Protein AF-A0A5F2HVF5-F1 (afdb_monomer)

Foldseek 3Di:
DPLDDDPVADDDPLQNVVSVVCVVPVCVPVDDDCQVSCVPKDKDKDADADADPVQKGKDWDADPVRDTDIDIDRCVQFVTWMFMAHRDPVDGDGRGTDGHPDDPVDDVVRVVVD

pLDDT: mean 94.79, std 4.01, range [68.5, 98.5]

Solvent-accessible surface area (backbone atoms only — not comparable to full-atom values): 7028 Å² total; per-residue (Å²): 84,65,80,79,78,55,93,88,60,75,84,50,72,65,33,52,54,48,50,59,44,29,66,77,40,59,68,79,63,70,69,92,80,62,60,88,57,23,49,55,69,48,47,31,73,60,73,87,75,65,55,53,99,86,40,34,27,77,50,71,50,78,45,96,88,76,52,67,52,73,53,72,48,49,40,88,76,28,75,28,32,36,26,43,34,33,36,51,98,90,47,77,44,78,44,76,73,44,73,26,84,40,60,97,79,32,66,71,59,46,59,72,77,110

Secondary structure (DSSP, 8-state):
---SPPTT----HHHHHHHHHHHH-GGGGSS---GGG-SS-EEEEE-S----TTSEEEEEEE-TTS-EEEEEEETTT--EEEEEEEE-SS-EEEEEEEEESS-TT-HHHHHTT-

Nearest PDB structures (foldseek):
  5lnl-assembly2_E  TM=5.005E-01  e=1.613E+00  Haemophilus influenzae
  4bkw-assembly1_A  TM=2.308E-01  e=1.167E+00  Homo sapiens
  8b9c-assembly1_X  TM=3.348E-01  e=3.504E+00  Saccharomyces cerevisiae
  5xr1-assembly1_A  TM=2.665E-01  e=1.958E+00  Homo sapiens
  7zpk-assembly1_C  TM=2.450E-01  e=1.328E+00  Mus musculus

Structure (mmCIF, N/CA/C/O backbone):
data_AF-A0A5F2HVF5-F1
#
_entry.id   AF-A0A5F2HVF5-F1
#
loop_
_atom_site.group_PDB
_atom_site.id
_atom_site.type_symbol
_atom_site.label_atom_id
_atom_site.label_alt_id
_atom_site.label_comp_id
_atom_site.label_asym_id
_atom_site.label_entity_id
_atom_site.label_seq_id
_atom_site.pdbx_PDB_ins_code
_atom_site.Cartn_x
_atom_site.Cartn_y
_atom_site.Cartn_z
_atom_site.occupancy
_atom_site.B_iso_or_equiv
_atom_site.auth_seq_id
_atom_site.auth_comp_id
_atom_site.auth_asym_id
_atom_site.auth_atom_id
_atom_site.pdbx_PDB_model_num
ATOM 1 N N . VAL A 1 1 ? 5.404 -3.824 7.652 1.00 91.94 1 VAL A N 1
ATOM 2 C CA . VAL A 1 1 ? 4.914 -2.447 7.911 1.00 91.94 1 VAL A CA 1
ATOM 3 C C . VAL A 1 1 ? 6.120 -1.528 8.057 1.00 91.94 1 VAL A C 1
ATOM 5 O O . VAL A 1 1 ? 7.153 -2.009 8.516 1.00 91.94 1 VAL A O 1
ATOM 8 N N . ARG A 1 2 ? 6.040 -0.263 7.637 1.00 93.56 2 ARG A N 1
ATOM 9 C CA . ARG A 1 2 ? 7.110 0.720 7.847 1.00 93.56 2 ARG A CA 1
ATOM 10 C C . ARG A 1 2 ? 7.127 1.121 9.319 1.00 93.56 2 ARG A C 1
ATOM 12 O O . ARG A 1 2 ? 6.204 1.784 9.770 1.00 93.56 2 ARG A O 1
ATOM 19 N N . THR A 1 3 ? 8.160 0.713 10.051 1.00 90.62 3 THR A N 1
ATOM 20 C CA . THR A 1 3 ? 8.300 1.002 11.490 1.00 90.62 3 THR A CA 1
ATOM 21 C C . THR A 1 3 ? 9.022 2.316 11.784 1.00 90.62 3 THR A C 1
ATOM 23 O O . THR A 1 3 ? 8.882 2.861 12.875 1.00 90.62 3 THR A O 1
ATOM 26 N N . ALA A 1 4 ? 9.782 2.845 10.823 1.00 89.12 4 ALA A N 1
ATOM 27 C CA . ALA A 1 4 ? 10.387 4.165 10.937 1.00 89.12 4 ALA A CA 1
ATOM 28 C C . ALA A 1 4 ? 9.303 5.247 10.814 1.00 89.12 4 ALA A C 1
ATOM 30 O O . ALA A 1 4 ? 8.641 5.352 9.779 1.00 89.12 4 ALA A O 1
ATOM 31 N N . VAL A 1 5 ? 9.133 6.044 11.870 1.00 87.62 5 VAL A N 1
ATOM 32 C CA . VAL A 1 5 ? 8.181 7.162 11.907 1.00 87.62 5 VAL A CA 1
ATOM 33 C C . VAL A 1 5 ? 8.830 8.387 11.246 1.00 87.62 5 VAL A C 1
ATOM 35 O O . VAL A 1 5 ? 9.877 8.834 11.722 1.00 87.62 5 VAL A O 1
ATOM 38 N N . PRO A 1 6 ? 8.269 8.936 10.151 1.00 85.69 6 PRO A N 1
ATOM 39 C CA . PRO A 1 6 ? 8.807 10.136 9.516 1.00 85.69 6 PRO A CA 1
ATOM 40 C C . PRO A 1 6 ? 8.772 11.345 10.456 1.00 85.69 6 PRO A C 1
ATOM 42 O O . PRO A 1 6 ? 7.836 11.501 11.230 1.00 85.69 6 PRO A O 1
ATOM 45 N N . GLY A 1 7 ? 9.735 12.263 10.334 1.00 84.44 7 GLY A N 1
ATOM 46 C CA . GLY A 1 7 ? 9.845 13.418 11.241 1.00 84.44 7 GLY A CA 1
ATOM 47 C C . GLY A 1 7 ? 8.672 14.411 11.209 1.00 84.44 7 GLY A C 1
ATOM 48 O O . GLY A 1 7 ? 8.573 15.251 12.094 1.00 84.44 7 GLY A O 1
ATOM 49 N N . HIS A 1 8 ? 7.792 14.327 10.207 1.00 84.31 8 HIS A N 1
ATOM 50 C CA . HIS A 1 8 ? 6.570 15.135 10.116 1.00 84.31 8 HIS A CA 1
ATOM 51 C C . HIS A 1 8 ? 5.336 14.445 10.726 1.00 84.31 8 HIS A C 1
ATOM 53 O O . HIS A 1 8 ? 4.268 15.049 10.775 1.00 84.31 8 HIS A O 1
ATOM 59 N 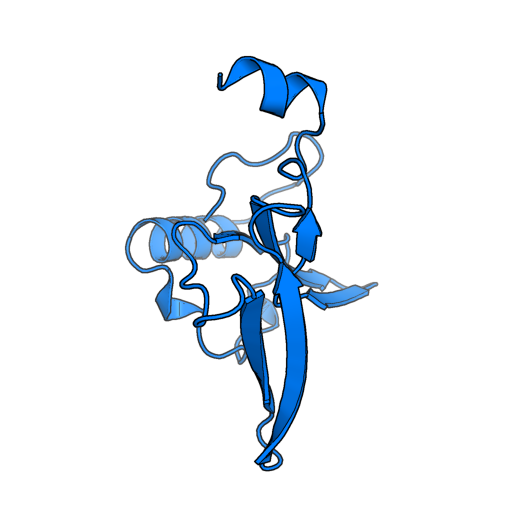N . VAL A 1 9 ? 5.460 13.188 11.163 1.00 85.88 9 VAL A N 1
ATOM 60 C CA . VAL A 1 9 ? 4.388 12.431 11.812 1.00 85.88 9 VAL A CA 1
ATOM 61 C C . VAL A 1 9 ? 4.535 12.568 13.323 1.00 85.88 9 VAL A C 1
ATOM 63 O O . VAL A 1 9 ? 5.586 12.256 13.880 1.00 85.88 9 VAL A O 1
ATOM 66 N N . THR A 1 10 ? 3.466 12.992 13.996 1.00 88.75 10 THR A N 1
ATOM 67 C CA . THR A 1 10 ? 3.401 13.037 15.463 1.00 88.75 10 THR A CA 1
ATOM 68 C C . THR A 1 10 ? 2.774 11.737 15.973 1.00 88.75 10 THR A C 1
ATOM 70 O O . THR A 1 10 ? 1.559 11.578 15.853 1.00 88.75 10 THR A O 1
ATOM 73 N N . PRO A 1 11 ? 3.553 10.782 16.514 1.00 90.88 11 PRO A N 1
ATOM 74 C CA . PRO A 1 11 ? 3.006 9.515 16.986 1.00 90.88 11 PRO A CA 1
ATOM 75 C C . PRO A 1 11 ? 2.179 9.701 18.265 1.00 90.88 11 PRO A C 1
ATOM 77 O O . PRO A 1 11 ? 2.450 10.583 19.081 1.00 90.88 11 PRO A O 1
ATOM 80 N N . ASN A 1 12 ? 1.214 8.807 18.477 1.00 91.50 12 ASN A N 1
ATOM 81 C CA . ASN A 1 12 ? 0.483 8.656 19.736 1.00 91.50 12 ASN A CA 1
ATOM 82 C C . ASN A 1 12 ? 0.619 7.207 20.266 1.00 91.50 12 ASN A C 1
ATOM 84 O O . ASN A 1 12 ? 1.090 6.332 19.531 1.00 91.50 12 ASN A O 1
ATOM 88 N N . PRO A 1 13 ? 0.261 6.924 21.534 1.00 93.50 13 PRO A N 1
ATOM 89 C CA . PRO A 1 13 ? 0.423 5.586 22.110 1.00 93.50 13 PRO A CA 1
ATOM 90 C C . PRO A 1 13 ? -0.327 4.477 21.356 1.00 93.50 13 PRO A C 1
ATOM 92 O O . PRO A 1 13 ? 0.222 3.388 21.178 1.00 93.50 13 PRO A O 1
ATOM 95 N N . ASP A 1 14 ? -1.537 4.757 20.866 1.00 92.38 14 ASP A N 1
ATOM 96 C CA . ASP A 1 14 ? -2.361 3.783 20.138 1.00 92.38 14 ASP A CA 1
ATOM 97 C C . ASP A 1 14 ? -1.725 3.411 18.793 1.00 92.38 14 ASP A C 1
ATOM 99 O O . ASP A 1 14 ? -1.658 2.233 18.429 1.00 92.38 14 ASP A O 1
ATOM 103 N N . TYR A 1 15 ? -1.183 4.410 18.093 1.00 93.62 15 TYR A N 1
ATOM 104 C CA . TYR A 1 15 ? -0.401 4.251 16.872 1.00 93.62 15 TYR A CA 1
ATOM 105 C C . TYR A 1 15 ? 0.835 3.377 17.098 1.00 93.62 15 TYR A C 1
ATOM 107 O O . TYR A 1 15 ? 1.060 2.429 16.348 1.00 93.62 15 TYR A O 1
ATOM 115 N N . LEU A 1 16 ? 1.625 3.658 18.140 1.00 94.50 16 LEU A N 1
ATOM 116 C CA . LEU A 1 16 ? 2.836 2.890 18.443 1.00 94.50 16 LEU A CA 1
ATOM 117 C C . LEU A 1 16 ? 2.499 1.433 18.791 1.00 94.50 16 LEU A C 1
ATOM 119 O O . LEU A 1 16 ? 3.133 0.512 18.278 1.00 94.50 16 LEU A O 1
ATOM 123 N N . SER A 1 17 ? 1.448 1.218 19.586 1.00 95.50 17 SER A N 1
ATOM 124 C CA . SER A 1 17 ? 0.962 -0.122 19.929 1.00 95.50 17 SER A CA 1
ATOM 125 C C . SER A 1 17 ? 0.479 -0.903 18.699 1.00 95.50 17 SER A C 1
ATOM 127 O O . SER A 1 17 ? 0.789 -2.092 18.533 1.00 95.50 17 SER A O 1
ATOM 129 N N . LEU A 1 18 ? -0.249 -0.241 17.792 1.00 95.75 18 LEU A N 1
ATOM 130 C CA . LEU A 1 18 ? -0.633 -0.839 16.516 1.00 95.75 18 LEU A CA 1
ATOM 131 C C . LEU A 1 18 ? 0.606 -1.170 15.676 1.00 95.75 18 LEU A C 1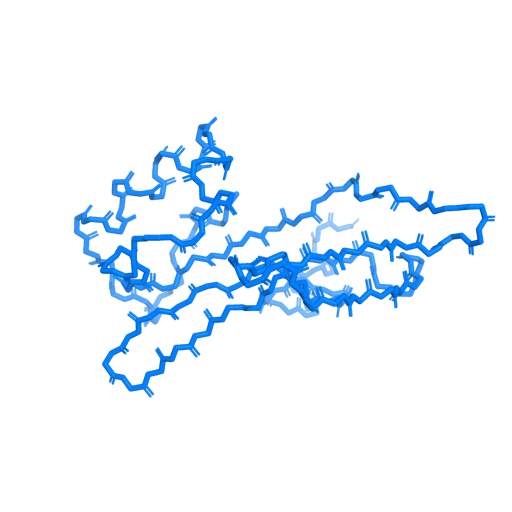
ATOM 133 O O . LEU A 1 18 ? 0.705 -2.282 15.163 1.00 95.75 18 LEU A O 1
ATOM 137 N N . LEU A 1 19 ? 1.580 -0.267 15.585 1.00 95.69 1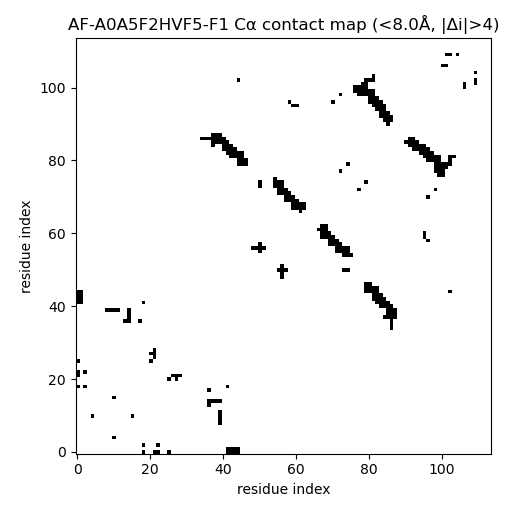9 LEU A N 1
ATOM 138 C CA . LEU A 1 19 ? 2.794 -0.467 14.799 1.00 95.69 19 LEU A CA 1
ATOM 139 C C . LEU A 1 19 ? 3.619 -1.669 15.289 1.00 95.69 19 LEU A C 1
ATOM 141 O O . LEU A 1 19 ? 4.065 -2.482 14.479 1.00 95.69 19 LEU A O 1
ATOM 145 N N . GLU A 1 20 ? 3.755 -1.846 16.606 1.00 96.12 20 GLU A N 1
ATOM 146 C CA . GLU A 1 20 ? 4.384 -3.027 17.218 1.00 96.12 20 GLU A CA 1
ATOM 147 C C . GLU A 1 20 ? 3.622 -4.327 16.934 1.00 96.12 20 GLU A C 1
ATOM 149 O O . GLU A 1 20 ? 4.220 -5.399 16.777 1.00 96.12 20 GLU A O 1
ATOM 154 N N . THR A 1 21 ? 2.291 -4.255 16.900 1.00 96.94 21 THR A N 1
ATOM 155 C CA . THR A 1 21 ? 1.440 -5.389 16.525 1.00 96.94 21 THR A CA 1
ATOM 156 C C . THR A 1 21 ? 1.684 -5.751 15.064 1.00 96.94 21 THR A C 1
ATOM 158 O O . THR A 1 21 ? 1.993 -6.899 14.758 1.00 96.94 21 THR A O 1
ATOM 161 N N . LEU A 1 22 ? 1.643 -4.767 14.165 1.00 96.81 22 LEU A N 1
ATOM 162 C CA . LEU A 1 22 ? 1.818 -4.952 12.725 1.00 96.81 22 LEU A CA 1
ATOM 163 C C . LEU A 1 22 ? 3.234 -5.373 12.330 1.00 96.81 22 LEU A C 1
ATOM 165 O O . LEU A 1 22 ? 3.404 -6.041 11.312 1.00 96.81 22 LEU A O 1
ATOM 169 N N . ALA A 1 23 ? 4.250 -5.010 13.112 1.00 95.81 23 ALA A N 1
ATOM 170 C CA . ALA A 1 23 ? 5.617 -5.478 12.906 1.00 95.81 23 ALA A CA 1
ATOM 171 C C . ALA A 1 23 ? 5.746 -6.996 13.112 1.00 95.81 23 ALA A C 1
ATOM 173 O O . ALA A 1 23 ? 6.541 -7.639 12.430 1.00 95.81 23 ALA A O 1
ATOM 174 N N . ARG A 1 24 ? 4.946 -7.572 14.020 1.00 97.19 24 ARG A N 1
ATOM 175 C CA . ARG A 1 24 ? 4.920 -9.014 14.320 1.00 97.19 24 ARG A CA 1
ATOM 176 C C . ARG A 1 24 ? 3.872 -9.769 13.505 1.00 97.19 24 ARG A C 1
ATOM 178 O O . ARG A 1 24 ? 4.115 -10.893 13.083 1.00 97.19 24 ARG A O 1
ATOM 185 N N . GLN A 1 25 ? 2.717 -9.149 13.284 1.00 96.88 25 GLN A N 1
ATOM 186 C CA . GLN A 1 25 ? 1.556 -9.738 12.627 1.00 96.88 25 GLN A CA 1
ATOM 187 C C . GLN A 1 25 ? 0.901 -8.714 11.680 1.00 96.88 25 GLN A C 1
ATOM 189 O O . GLN A 1 25 ? -0.103 -8.090 12.030 1.00 96.88 25 GLN A O 1
ATOM 194 N N . PRO A 1 26 ? 1.426 -8.539 10.451 1.00 94.94 26 PRO A N 1
ATOM 195 C CA . PRO A 1 26 ? 0.856 -7.602 9.479 1.00 94.94 26 PRO A CA 1
ATOM 196 C C . PRO A 1 26 ? -0.608 -7.897 9.109 1.00 94.94 26 PRO A C 1
ATOM 198 O O . PRO A 1 26 ? -1.353 -6.976 8.776 1.00 94.94 26 PRO A O 1
ATOM 201 N N . SER A 1 27 ? -1.034 -9.165 9.195 1.00 95.38 27 SER A N 1
ATOM 202 C CA . SER A 1 27 ? -2.416 -9.597 8.931 1.00 95.38 27 SER A CA 1
ATOM 203 C C . SER A 1 27 ? -3.431 -9.071 9.946 1.00 95.38 27 SER A C 1
ATOM 205 O O . SER A 1 27 ? -4.624 -9.084 9.665 1.00 95.38 27 SER A O 1
ATOM 207 N N . ALA A 1 28 ? -2.991 -8.536 11.093 1.00 96.12 28 ALA A N 1
ATOM 208 C CA . ALA A 1 28 ? -3.884 -7.892 12.058 1.00 96.12 28 ALA A CA 1
ATOM 209 C C . ALA A 1 28 ? -4.687 -6.724 11.449 1.00 96.12 28 ALA A C 1
ATOM 211 O O . ALA A 1 28 ? -5.696 -6.323 12.014 1.00 96.12 28 ALA A O 1
ATOM 212 N N . MET A 1 29 ? -4.265 -6.204 10.290 1.00 96.19 29 MET A N 1
ATOM 213 C CA . MET A 1 29 ? -4.971 -5.160 9.544 1.00 96.19 29 MET A CA 1
ATOM 214 C C . MET A 1 29 ? -5.355 -5.604 8.125 1.00 96.19 29 MET A C 1
ATOM 216 O O . MET A 1 29 ? -5.344 -4.808 7.180 1.00 96.19 29 MET A O 1
ATOM 220 N N . GLU A 1 30 ? -5.662 -6.889 7.953 1.00 95.62 30 GLU A N 1
ATOM 221 C CA . GLU A 1 30 ? -6.275 -7.426 6.733 1.00 95.62 30 GLU A CA 1
ATOM 222 C C . GLU A 1 30 ? -7.668 -6.818 6.513 1.00 95.62 30 GLU A C 1
ATOM 224 O O . GLU A 1 30 ? -7.964 -6.310 5.432 1.00 95.62 30 GLU A O 1
ATOM 229 N N . VAL A 1 31 ? -8.480 -6.763 7.573 1.00 96.62 31 VAL A N 1
ATOM 230 C CA . VAL A 1 31 ? -9.799 -6.122 7.572 1.00 96.62 31 VAL A CA 1
ATOM 231 C C . VAL A 1 31 ? -9.683 -4.696 8.111 1.00 96.62 31 VAL A C 1
ATOM 233 O O . VAL A 1 31 ? -9.132 -4.469 9.183 1.00 96.62 31 VAL A O 1
ATOM 236 N N . LEU A 1 32 ? -10.235 -3.725 7.380 1.00 96.00 32 LEU A N 1
ATOM 237 C CA . LEU A 1 32 ? -10.324 -2.331 7.823 1.00 96.00 32 LEU A CA 1
ATOM 238 C C . LEU A 1 32 ? -11.631 -2.110 8.597 1.00 96.00 32 LEU A C 1
ATOM 240 O O . LEU A 1 32 ? -12.691 -1.873 8.013 1.00 96.00 32 LEU A O 1
ATOM 244 N N . ASN A 1 33 ? -11.577 -2.243 9.920 1.00 95.62 33 ASN A N 1
ATOM 245 C CA . ASN A 1 33 ? -12.732 -2.076 10.812 1.00 95.62 33 ASN A CA 1
ATOM 246 C C . ASN A 1 33 ? -12.429 -1.281 12.095 1.00 95.62 33 ASN A C 1
ATOM 248 O O . ASN A 1 33 ? -13.329 -1.129 12.918 1.00 95.62 33 ASN A O 1
ATOM 252 N N . GLU A 1 34 ? -11.217 -0.738 12.241 1.00 95.19 34 GLU A N 1
ATOM 253 C CA . GLU A 1 34 ? -10.790 0.057 13.400 1.00 95.19 34 GLU A CA 1
ATOM 254 C C . GLU A 1 34 ? -10.324 1.471 12.983 1.00 95.19 34 GLU A C 1
ATOM 256 O O . GLU A 1 34 ? -9.166 1.825 13.210 1.00 95.19 34 GLU A O 1
ATOM 261 N N . PRO A 1 35 ? -11.188 2.298 12.356 1.00 94.38 35 PRO A N 1
ATOM 262 C CA . PRO A 1 35 ? -10.804 3.609 11.815 1.00 94.38 35 PRO A CA 1
ATOM 263 C C . PRO A 1 35 ? -10.115 4.531 12.833 1.00 94.38 35 PRO A C 1
ATOM 265 O O . PRO A 1 35 ? -9.191 5.253 12.482 1.00 94.38 35 PRO A O 1
ATOM 268 N N . GLN A 1 36 ? -10.500 4.454 14.106 1.00 93.25 36 GLN A N 1
ATOM 269 C CA . GLN A 1 36 ? -9.922 5.218 15.213 1.00 93.25 36 GLN A CA 1
ATOM 270 C C . GLN A 1 36 ? -8.430 4.948 15.464 1.00 93.25 36 GLN A C 1
ATOM 272 O O . GLN A 1 36 ? -7.787 5.719 16.164 1.00 93.25 36 GLN A O 1
ATOM 277 N N . ARG A 1 37 ? -7.875 3.851 14.929 1.00 94.06 37 ARG A N 1
ATOM 278 C CA . ARG A 1 37 ? -6.461 3.479 15.095 1.00 94.06 37 ARG A CA 1
ATOM 279 C C . ARG A 1 37 ? -5.586 3.894 13.910 1.00 94.06 37 ARG A C 1
ATOM 281 O O . ARG A 1 37 ? -4.386 3.628 13.925 1.00 94.06 37 ARG A O 1
ATOM 288 N N . TYR A 1 38 ? -6.169 4.486 12.867 1.00 94.25 38 TYR A N 1
ATOM 289 C CA . TYR A 1 38 ? -5.473 4.821 11.619 1.00 94.25 38 TYR A CA 1
ATOM 290 C C . TYR A 1 38 ? -5.089 6.306 11.539 1.00 94.25 38 TYR A C 1
ATOM 292 O O . TYR A 1 38 ? -4.932 6.839 10.440 1.00 94.25 38 TYR A O 1
ATOM 300 N N . ASP A 1 39 ? -4.933 6.955 12.696 1.00 93.31 39 ASP A N 1
ATOM 301 C CA . ASP A 1 39 ? -4.338 8.282 12.845 1.00 93.31 39 ASP A CA 1
ATOM 302 C C . ASP A 1 39 ? -3.189 8.221 13.868 1.00 93.31 39 ASP A C 1
ATOM 304 O O . ASP A 1 39 ? -3.446 7.997 15.059 1.00 93.31 39 ASP A O 1
ATOM 308 N N . PRO A 1 40 ? -1.919 8.397 13.461 1.00 92.56 40 PRO A N 1
ATOM 309 C CA . PRO A 1 40 ? -1.437 8.660 12.100 1.00 92.56 40 PRO A CA 1
ATOM 310 C C . PRO A 1 40 ? -1.474 7.467 11.127 1.00 92.56 40 PRO A C 1
ATOM 312 O O . PRO A 1 40 ? -1.839 6.340 11.469 1.00 92.56 40 PRO A O 1
ATOM 315 N N . GLU A 1 41 ? -1.024 7.732 9.898 1.00 93.50 41 GLU A N 1
ATOM 316 C CA . GLU A 1 41 ? -0.986 6.789 8.777 1.00 93.50 41 GLU A CA 1
ATOM 317 C C . GLU A 1 41 ? -0.282 5.448 9.054 1.00 93.50 41 GLU A C 1
ATOM 319 O O . GLU A 1 41 ? 0.774 5.382 9.683 1.00 93.50 41 GLU A O 1
ATOM 324 N N . GLN A 1 42 ? -0.803 4.374 8.458 1.00 96.00 42 GLN A N 1
ATOM 325 C CA . GLN A 1 42 ? -0.154 3.064 8.398 1.00 96.00 42 GLN A CA 1
ATOM 326 C C . GLN A 1 42 ? 0.352 2.785 6.978 1.00 96.00 42 GLN A C 1
ATOM 328 O O . GLN A 1 42 ? -0.434 2.722 6.028 1.00 96.00 42 GLN A O 1
ATOM 333 N N . VAL A 1 43 ? 1.665 2.580 6.837 1.00 96.69 43 VAL A N 1
ATOM 334 C CA . VAL A 1 43 ? 2.332 2.315 5.551 1.00 96.69 43 VAL A CA 1
ATOM 335 C C . VAL A 1 43 ? 2.894 0.895 5.523 1.00 96.69 43 VAL A C 1
ATOM 337 O O . VAL A 1 43 ? 3.639 0.483 6.414 1.00 96.69 43 VAL A O 1
ATOM 340 N N . PHE A 1 44 ? 2.576 0.133 4.480 1.00 97.25 44 PHE A N 1
ATOM 341 C CA . PHE A 1 44 ? 3.100 -1.214 4.257 1.00 97.25 44 PHE A CA 1
ATOM 342 C C . PHE A 1 44 ? 3.836 -1.267 2.931 1.00 97.25 44 PHE A C 1
ATOM 344 O O . PHE A 1 44 ? 3.299 -0.849 1.910 1.00 97.25 44 PHE A O 1
ATOM 351 N N . TYR A 1 45 ? 5.019 -1.868 2.946 1.00 96.12 45 TYR A N 1
ATOM 352 C CA . TYR A 1 45 ? 5.682 -2.341 1.739 1.00 96.12 45 TYR A CA 1
ATOM 353 C C . TYR A 1 45 ? 5.253 -3.784 1.508 1.00 96.12 45 TYR A C 1
ATOM 355 O O . TYR A 1 45 ? 5.476 -4.644 2.366 1.00 96.12 45 TYR A O 1
ATOM 363 N N . ILE A 1 46 ? 4.576 -4.025 0.391 1.00 95.50 46 ILE A N 1
ATOM 364 C CA . ILE A 1 46 ? 4.114 -5.349 -0.005 1.00 95.50 46 ILE A CA 1
ATOM 365 C C . ILE A 1 46 ? 5.157 -5.912 -0.964 1.00 95.50 46 ILE A C 1
ATOM 367 O O . ILE A 1 46 ? 5.288 -5.457 -2.097 1.00 95.50 46 ILE A O 1
ATOM 371 N N . ASN A 1 47 ? 5.920 -6.887 -0.479 1.00 92.25 47 ASN A N 1
ATOM 372 C CA . ASN A 1 47 ? 7.014 -7.510 -1.215 1.00 92.25 47 ASN A CA 1
ATOM 373 C C . ASN A 1 47 ? 6.627 -8.922 -1.657 1.00 92.25 47 ASN A C 1
ATOM 375 O O . ASN A 1 47 ? 5.796 -9.567 -1.020 1.00 92.25 47 ASN A O 1
ATOM 379 N N . GLY A 1 48 ? 7.281 -9.419 -2.710 1.00 92.94 48 GLY A N 1
ATOM 380 C CA . GLY A 1 48 ? 7.106 -10.803 -3.160 1.00 92.94 48 GLY A CA 1
ATOM 381 C C . GLY A 1 48 ? 5.715 -11.091 -3.721 1.00 92.94 48 GLY A C 1
ATOM 382 O O . GLY A 1 48 ? 5.211 -12.201 -3.564 1.00 92.94 48 GLY A O 1
ATOM 383 N N . LEU A 1 49 ? 5.082 -10.091 -4.339 1.00 96.38 49 LEU A N 1
ATOM 384 C CA . LEU A 1 49 ? 3.802 -10.285 -5.003 1.00 96.38 49 LEU A CA 1
ATOM 385 C C . LEU A 1 49 ? 3.931 -11.328 -6.120 1.00 96.38 49 LEU A C 1
ATOM 387 O O . LEU A 1 49 ? 4.884 -11.263 -6.901 1.00 96.38 49 LEU A O 1
ATOM 391 N N . PRO A 1 50 ? 2.984 -12.275 -6.220 1.00 96.94 50 PRO A N 1
ATOM 392 C CA . PRO A 1 50 ? 2.951 -13.193 -7.339 1.00 96.94 50 PRO A CA 1
ATOM 393 C C . PRO A 1 50 ? 2.563 -12.443 -8.616 1.00 96.94 50 PRO A C 1
ATOM 395 O O . PRO A 1 50 ? 1.784 -11.482 -8.586 1.00 96.94 50 PRO A O 1
ATOM 398 N N . ALA A 1 51 ? 3.093 -12.931 -9.731 1.00 97.50 51 ALA A N 1
ATOM 399 C CA . ALA A 1 51 ? 2.636 -12.596 -11.068 1.00 97.50 51 ALA A CA 1
ATOM 400 C C . ALA A 1 51 ? 1.949 -13.812 -11.695 1.00 97.50 51 ALA A C 1
ATOM 402 O O . ALA A 1 51 ? 2.279 -14.959 -11.379 1.00 97.50 51 ALA A O 1
ATOM 403 N N . ASP A 1 52 ? 0.999 -13.546 -12.579 1.00 98.06 52 ASP A N 1
ATOM 404 C CA . ASP A 1 52 ? 0.394 -14.542 -13.449 1.00 98.06 52 ASP A CA 1
ATOM 405 C C . ASP A 1 52 ? 1.344 -14.955 -14.596 1.00 98.06 52 ASP A C 1
ATOM 407 O O . ASP A 1 52 ? 2.522 -14.585 -14.637 1.00 98.06 52 ASP A O 1
ATOM 411 N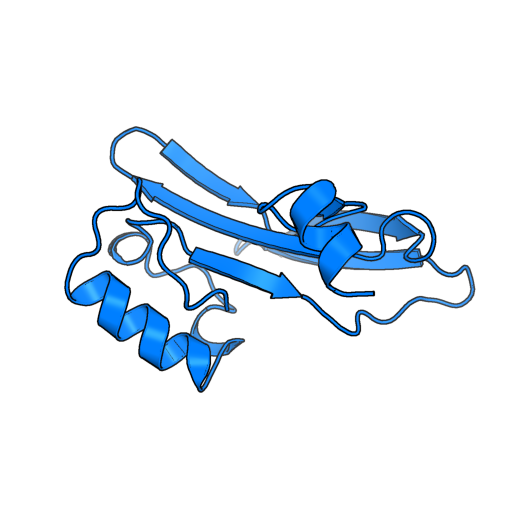 N . GLY A 1 53 ? 0.828 -15.740 -15.547 1.00 98.06 53 GLY A N 1
ATOM 412 C CA . GLY A 1 53 ? 1.591 -16.184 -16.718 1.00 98.06 53 GLY A CA 1
ATOM 413 C C . GLY A 1 53 ? 2.003 -15.061 -17.681 1.00 98.06 53 GLY A C 1
ATOM 414 O O . GLY A 1 53 ? 2.894 -15.277 -18.500 1.00 98.06 53 GLY A O 1
ATOM 415 N N . GLU A 1 54 ? 1.394 -13.878 -17.577 1.00 97.31 54 GLU A N 1
ATOM 416 C CA . GLU A 1 54 ? 1.700 -12.690 -18.382 1.00 97.31 54 GLU A CA 1
ATOM 417 C C . GLU A 1 54 ? 2.604 -11.690 -17.634 1.00 97.31 54 GLU A C 1
ATOM 419 O O . GLU A 1 54 ? 3.001 -10.663 -18.187 1.00 97.31 54 GLU A O 1
ATOM 424 N N . GLY A 1 55 ? 2.984 -11.989 -16.386 1.00 97.75 55 GLY A N 1
ATOM 425 C CA . GLY A 1 55 ? 3.820 -11.114 -15.564 1.00 97.75 55 GLY A CA 1
ATOM 426 C C . GLY A 1 55 ? 3.044 -10.004 -14.843 1.00 97.75 55 GLY A C 1
ATOM 427 O O . GLY A 1 55 ? 3.661 -9.080 -14.295 1.00 97.75 55 GLY A O 1
ATOM 428 N N . LEU A 1 56 ? 1.710 -10.068 -14.839 1.00 98.50 56 LEU A N 1
ATOM 429 C CA . LEU A 1 56 ? 0.845 -9.133 -14.133 1.00 98.50 56 LEU A CA 1
ATOM 430 C C . LEU A 1 56 ? 0.609 -9.613 -12.704 1.00 98.50 56 LEU A C 1
ATOM 432 O O . LEU A 1 56 ? 0.342 -10.785 -12.458 1.00 98.50 56 LEU A O 1
ATOM 436 N N . THR A 1 57 ? 0.673 -8.698 -11.742 1.00 98.38 57 THR A N 1
ATOM 437 C CA . THR A 1 57 ? 0.113 -8.959 -10.414 1.00 98.38 57 THR A CA 1
ATOM 438 C C . THR A 1 57 ? -1.316 -8.449 -10.348 1.00 98.38 57 THR A C 1
ATOM 440 O O . THR A 1 57 ? -1.646 -7.450 -10.991 1.00 98.38 57 THR A O 1
ATOM 443 N N . HIS A 1 58 ? -2.148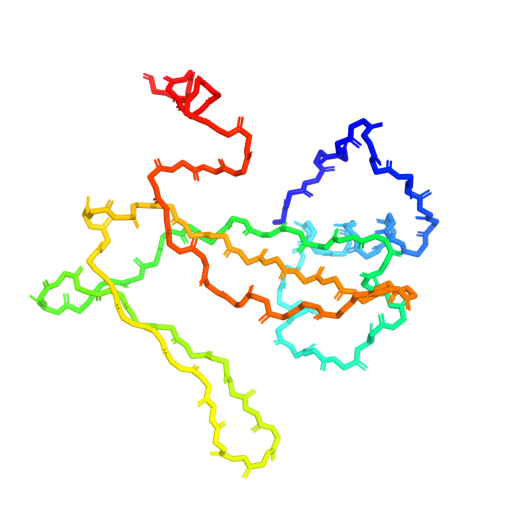 -9.108 -9.544 1.00 98.12 58 HIS A N 1
ATOM 444 C CA . HIS A 1 58 ? -3.552 -8.764 -9.349 1.00 98.12 58 HIS A CA 1
ATOM 445 C C . HIS A 1 58 ? -3.830 -8.579 -7.862 1.00 98.12 58 HIS A C 1
ATOM 447 O O . HIS A 1 58 ? -3.557 -9.462 -7.049 1.00 98.12 58 HIS A O 1
ATOM 453 N N . LEU A 1 59 ? -4.389 -7.427 -7.506 1.00 98.06 59 LEU A N 1
ATOM 454 C CA . LEU A 1 59 ? -4.730 -7.079 -6.132 1.00 98.06 59 LEU A CA 1
ATOM 455 C C . LEU A 1 59 ? -6.176 -6.612 -6.068 1.00 98.06 59 LEU A C 1
ATOM 457 O O . LEU A 1 59 ? -6.640 -5.892 -6.953 1.00 98.06 59 LEU A O 1
ATOM 461 N N . MET A 1 60 ? -6.869 -6.994 -4.997 1.00 97.44 60 MET A N 1
ATOM 462 C CA . MET A 1 60 ? -8.255 -6.616 -4.751 1.00 97.44 60 MET A CA 1
ATOM 463 C C . MET A 1 60 ? -8.441 -6.176 -3.300 1.00 97.44 60 MET A C 1
ATOM 465 O O . MET A 1 60 ? -7.987 -6.850 -2.378 1.00 97.44 60 MET A O 1
ATOM 469 N N . MET A 1 61 ? -9.161 -5.076 -3.101 1.00 97.62 61 MET A N 1
ATOM 470 C CA . MET A 1 61 ? -9.786 -4.744 -1.825 1.00 97.62 61 MET A CA 1
ATOM 471 C C . MET A 1 61 ? -11.263 -5.120 -1.907 1.00 97.62 61 MET A C 1
ATOM 473 O O . MET A 1 61 ? -12.032 -4.491 -2.637 1.00 97.62 61 MET A O 1
ATOM 477 N N . GLN A 1 62 ? -11.650 -6.146 -1.156 1.00 97.62 62 GLN A N 1
ATOM 478 C CA . GLN A 1 62 ? -13.043 -6.562 -1.036 1.00 97.62 62 GLN A CA 1
ATOM 479 C C . GLN A 1 62 ? -13.808 -5.621 -0.111 1.00 97.62 62 GLN A C 1
ATOM 481 O O . GLN A 1 62 ? -13.298 -5.176 0.921 1.00 97.62 62 GLN A O 1
ATOM 486 N N . ARG A 1 63 ? -15.054 -5.340 -0.477 1.00 96.19 63 ARG A N 1
ATOM 487 C CA . ARG A 1 63 ? -15.988 -4.565 0.329 1.00 96.19 63 ARG A CA 1
ATOM 488 C C . ARG A 1 63 ? -17.048 -5.479 0.930 1.00 96.19 63 ARG A C 1
ATOM 490 O O . ARG A 1 63 ? -17.330 -6.564 0.426 1.00 96.19 63 ARG A O 1
ATOM 497 N N . ARG A 1 64 ? -17.660 -5.026 2.025 1.00 94.62 64 ARG A N 1
ATOM 498 C CA . ARG A 1 64 ? -18.672 -5.799 2.769 1.00 94.62 64 ARG A CA 1
ATOM 499 C C . ARG A 1 64 ? -19.943 -6.038 1.956 1.00 94.62 64 ARG A C 1
ATOM 501 O O . ARG A 1 64 ? -20.672 -6.980 2.238 1.00 94.62 64 ARG A O 1
ATOM 508 N N . GLU A 1 65 ? -20.185 -5.205 0.948 1.00 95.88 65 GLU A N 1
ATOM 509 C CA . GLU A 1 65 ? -21.329 -5.306 0.044 1.00 95.88 65 GLU A CA 1
ATOM 510 C C . GLU A 1 65 ? -21.193 -6.458 -0.973 1.00 95.88 65 GLU A C 1
ATOM 512 O O . GLU A 1 65 ? -22.143 -6.750 -1.696 1.00 95.88 65 GLU A O 1
ATOM 517 N N . GLY A 1 66 ? -20.038 -7.136 -1.011 1.00 95.31 66 GLY A N 1
ATOM 518 C CA . GLY A 1 66 ? -19.755 -8.250 -1.920 1.00 95.31 66 GLY A CA 1
ATOM 519 C C . GLY A 1 66 ? -19.096 -7.835 -3.239 1.00 95.31 66 GLY A C 1
ATOM 520 O O . GLY A 1 66 ? -18.765 -8.700 -4.047 1.00 95.31 66 GLY A O 1
ATOM 521 N N . ASP A 1 67 ? -18.877 -6.536 -3.453 1.00 97.19 67 ASP A N 1
ATOM 522 C CA . ASP A 1 67 ? -18.081 -5.977 -4.547 1.00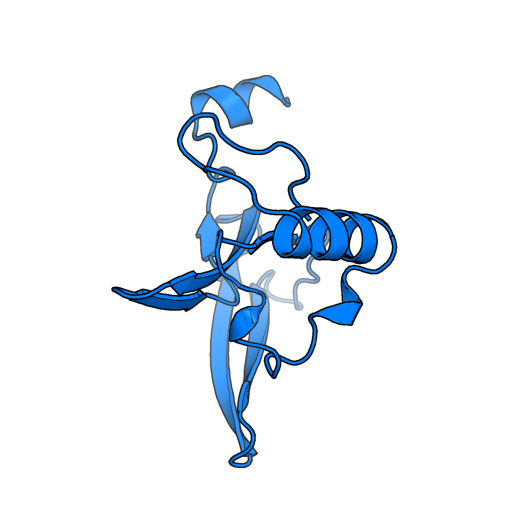 97.19 67 ASP A CA 1
ATOM 523 C C . ASP A 1 67 ? -16.651 -5.623 -4.082 1.00 97.19 67 ASP A C 1
ATOM 525 O O . ASP A 1 67 ? -16.196 -6.016 -3.002 1.00 97.19 67 ASP A O 1
ATOM 529 N N . GLY A 1 68 ? -15.886 -4.911 -4.912 1.00 97.12 68 GLY A N 1
ATOM 530 C CA . GLY A 1 68 ? -14.554 -4.461 -4.525 1.00 97.12 68 GLY A CA 1
ATOM 531 C C . GLY A 1 68 ? -13.843 -3.628 -5.579 1.00 97.12 68 GLY A C 1
ATOM 532 O O . GLY A 1 68 ? -14.328 -3.434 -6.692 1.00 97.12 68 GLY A O 1
ATOM 533 N N . PHE A 1 69 ? -12.663 -3.151 -5.204 1.00 97.88 69 PHE A N 1
ATOM 534 C CA . PHE A 1 69 ? -11.743 -2.457 -6.097 1.00 97.88 69 PHE A CA 1
ATOM 535 C C . PHE A 1 69 ? -10.629 -3.411 -6.494 1.00 97.88 69 PHE A C 1
ATOM 537 O O . PHE A 1 69 ? -10.087 -4.102 -5.633 1.00 97.88 69 PHE A O 1
ATOM 544 N N . ALA A 1 70 ? -10.265 -3.428 -7.771 1.00 97.94 70 ALA A N 1
ATOM 545 C CA . ALA A 1 70 ? -9.188 -4.263 -8.278 1.00 97.94 70 ALA A CA 1
ATOM 546 C C . ALA A 1 70 ? -8.204 -3.437 -9.104 1.00 97.94 70 ALA A C 1
ATOM 548 O O . ALA A 1 70 ? -8.584 -2.473 -9.769 1.00 97.94 70 ALA A O 1
ATOM 549 N N . ILE A 1 71 ? -6.939 -3.838 -9.071 1.00 98.12 71 ILE A N 1
ATOM 550 C CA . ILE A 1 71 ? -5.892 -3.303 -9.935 1.00 98.12 71 ILE A CA 1
ATOM 551 C C . ILE A 1 71 ? -5.009 -4.448 -10.417 1.00 98.12 71 ILE A C 1
ATOM 553 O O . ILE A 1 71 ? -4.737 -5.393 -9.674 1.00 98.12 71 ILE A O 1
ATOM 557 N N . SER A 1 72 ? -4.579 -4.357 -11.674 1.00 98.44 72 SER A N 1
ATOM 558 C CA . SER A 1 72 ? -3.595 -5.260 -12.265 1.00 98.44 72 SER A CA 1
ATOM 559 C C . SER A 1 72 ? -2.494 -4.446 -12.924 1.00 98.44 72 SER A C 1
ATOM 561 O O . SER A 1 72 ? -2.788 -3.446 -13.580 1.00 98.44 72 SER A O 1
ATOM 563 N N . TYR A 1 73 ? -1.237 -4.834 -12.733 1.00 98.44 73 TYR A N 1
ATOM 564 C CA . TYR A 1 73 ? -0.099 -4.124 -13.317 1.00 98.44 73 TYR A CA 1
ATOM 565 C C . TYR A 1 73 ? 1.106 -5.048 -13.511 1.00 98.44 73 TYR A C 1
ATOM 567 O O . TYR A 1 73 ? 1.260 -6.022 -12.769 1.00 98.44 73 TYR A O 1
ATOM 575 N N . PRO A 1 74 ? 1.978 -4.752 -14.491 1.00 98.06 74 PRO A N 1
ATOM 576 C CA . PRO A 1 74 ? 3.192 -5.527 -14.708 1.00 98.06 74 PRO A CA 1
ATOM 577 C C . PRO A 1 74 ? 4.197 -5.280 -13.580 1.00 98.06 74 PRO A C 1
ATOM 579 O O . PRO A 1 74 ? 4.673 -4.153 -13.401 1.00 98.06 74 PRO A O 1
ATOM 582 N N . LEU A 1 75 ? 4.577 -6.340 -12.857 1.00 96.25 75 LEU A N 1
ATOM 583 C CA . LEU A 1 75 ? 5.557 -6.248 -11.762 1.00 96.25 75 LEU A CA 1
ATOM 584 C C . LEU A 1 75 ? 6.925 -5.760 -12.243 1.00 96.25 75 LEU A C 1
ATOM 586 O O . LEU A 1 75 ? 7.634 -5.080 -11.508 1.00 96.25 75 LEU A O 1
ATOM 590 N N . ALA A 1 76 ? 7.287 -6.064 -13.491 1.00 96.12 76 ALA A N 1
ATOM 591 C CA . ALA A 1 76 ? 8.546 -5.615 -14.076 1.00 96.12 76 ALA A CA 1
ATOM 592 C C . ALA A 1 76 ? 8.623 -4.084 -14.235 1.00 96.12 76 ALA A C 1
ATOM 594 O O . ALA A 1 76 ? 9.707 -3.517 -14.119 1.00 96.12 76 ALA A O 1
ATOM 595 N N . ALA A 1 77 ? 7.494 -3.408 -14.488 1.00 97.38 77 ALA A N 1
ATOM 596 C CA . ALA A 1 77 ? 7.461 -1.947 -14.605 1.00 97.38 77 ALA A CA 1
ATOM 597 C C . ALA A 1 77 ? 7.310 -1.260 -13.239 1.00 97.38 77 ALA A C 1
ATOM 599 O O . ALA A 1 77 ? 7.836 -0.167 -13.035 1.00 97.38 77 ALA A O 1
ATOM 600 N N . PHE A 1 78 ? 6.606 -1.909 -12.309 1.00 97.25 78 PHE A N 1
ATOM 601 C CA . PHE A 1 78 ? 6.323 -1.391 -10.972 1.00 97.25 78 PHE A CA 1
ATOM 602 C C . PHE A 1 78 ? 6.701 -2.429 -9.907 1.00 97.25 78 PHE A C 1
ATOM 604 O O . PHE A 1 78 ? 5.829 -3.111 -9.365 1.00 97.25 78 PHE A O 1
ATOM 611 N N . PRO A 1 79 ? 8.004 -2.581 -9.610 1.00 95.19 79 PRO A N 1
ATOM 612 C CA . PRO A 1 79 ? 8.490 -3.612 -8.694 1.00 95.19 79 PRO A CA 1
ATOM 613 C C . PRO A 1 79 ? 8.194 -3.308 -7.220 1.00 95.19 79 PRO A C 1
ATOM 615 O O . PRO A 1 79 ? 8.497 -4.131 -6.355 1.00 95.19 79 PRO A O 1
ATOM 618 N N . LYS A 1 80 ? 7.659 -2.121 -6.911 1.00 96.81 80 LYS A N 1
ATOM 619 C CA . LYS A 1 80 ? 7.309 -1.696 -5.557 1.00 96.81 80 LYS A CA 1
ATOM 620 C C . LYS A 1 80 ? 5.808 -1.522 -5.439 1.00 96.81 80 LYS A C 1
ATOM 622 O O . LYS A 1 80 ? 5.175 -0.923 -6.305 1.00 96.81 80 LYS A O 1
ATOM 627 N N . THR A 1 81 ? 5.272 -1.990 -4.319 1.00 97.88 81 THR A N 1
ATOM 628 C CA . THR A 1 81 ? 3.856 -1.842 -3.997 1.00 97.88 81 THR A CA 1
ATOM 629 C C . THR A 1 81 ? 3.713 -1.362 -2.571 1.00 97.88 81 THR A C 1
ATOM 631 O O . THR A 1 81 ? 4.140 -2.026 -1.623 1.00 97.88 81 THR A O 1
ATOM 634 N N . VAL A 1 82 ? 3.085 -0.202 -2.419 1.00 97.81 82 VAL A N 1
ATOM 635 C CA . VAL A 1 82 ? 2.814 0.393 -1.112 1.00 97.81 82 VAL A CA 1
ATOM 636 C C . VAL A 1 82 ? 1.322 0.310 -0.818 1.00 97.81 82 VAL A C 1
ATOM 638 O O . VAL A 1 82 ? 0.494 0.574 -1.685 1.00 97.81 82 VAL A O 1
ATOM 641 N N . ARG A 1 83 ? 0.965 -0.029 0.419 1.00 97.81 83 ARG A N 1
ATOM 642 C CA . ARG A 1 83 ? -0.384 0.180 0.959 1.00 97.81 83 ARG A CA 1
ATOM 643 C C . ARG A 1 83 ? -0.333 1.304 1.983 1.00 97.81 83 ARG A C 1
ATOM 645 O O . ARG A 1 83 ? 0.543 1.295 2.846 1.00 97.81 83 ARG A O 1
ATOM 652 N N . TRP A 1 84 ? -1.273 2.238 1.890 1.00 97.31 84 TRP A N 1
ATOM 653 C CA . TRP A 1 84 ? -1.339 3.430 2.732 1.00 97.31 84 TRP A CA 1
ATOM 654 C C . TRP A 1 84 ? -2.762 3.652 3.242 1.00 97.31 84 TRP A C 1
ATOM 656 O O . TRP A 1 84 ? -3.694 3.832 2.456 1.00 97.31 84 TRP A O 1
ATOM 666 N N . ILE A 1 85 ? -2.922 3.587 4.564 1.00 97.31 85 ILE A N 1
ATOM 667 C CA . ILE A 1 85 ? -4.208 3.712 5.254 1.00 97.31 85 ILE A CA 1
ATOM 668 C C . ILE A 1 85 ? -4.128 4.879 6.234 1.00 97.31 85 ILE A C 1
ATOM 670 O O . ILE A 1 85 ? -3.191 4.943 7.029 1.00 97.31 85 ILE A O 1
ATOM 674 N N . LEU A 1 86 ? -5.108 5.777 6.182 1.00 95.81 86 LEU A N 1
ATOM 675 C CA . LEU A 1 86 ? -5.200 6.962 7.035 1.00 95.81 86 LEU A CA 1
ATOM 676 C C . LEU A 1 86 ? -6.670 7.273 7.309 1.00 95.81 86 LEU A C 1
ATOM 678 O O . LEU A 1 86 ? -7.480 7.272 6.384 1.00 95.81 86 LEU A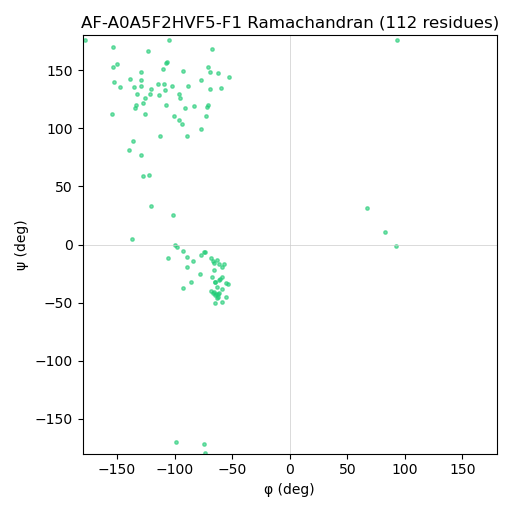 O 1
ATOM 682 N N . VAL A 1 87 ? -7.009 7.581 8.554 1.00 95.38 87 VAL A N 1
ATOM 683 C CA . VAL A 1 87 ? -8.303 8.163 8.927 1.00 95.38 87 VAL A CA 1
ATOM 684 C C . VAL A 1 87 ? -8.033 9.275 9.929 1.00 95.38 87 VAL A C 1
ATOM 686 O O . VAL A 1 87 ? -8.009 9.028 11.125 1.00 95.38 87 VAL A O 1
ATOM 689 N N . SER A 1 88 ? -7.813 10.489 9.436 1.00 89.44 88 SER A N 1
ATOM 690 C CA . SER A 1 88 ? -7.659 11.691 10.259 1.00 89.44 88 SER A CA 1
ATOM 691 C C . SER A 1 88 ? -8.917 12.562 10.191 1.00 89.44 88 SER A C 1
ATOM 693 O O . SER A 1 88 ? -9.852 12.277 9.438 1.00 89.44 88 SER A O 1
ATOM 695 N N . GLY A 1 89 ? -8.945 13.650 10.968 1.00 87.12 89 GLY A N 1
ATOM 696 C CA . GLY A 1 89 ? -10.070 14.595 10.974 1.00 87.12 89 GLY A CA 1
ATOM 697 C C . GLY A 1 89 ? -10.418 15.172 9.595 1.00 87.12 89 GLY A C 1
ATOM 698 O O . GLY A 1 89 ? -11.595 15.379 9.306 1.00 87.12 89 GLY A O 1
ATOM 699 N N . ASP A 1 90 ? -9.418 15.355 8.728 1.00 89.38 90 ASP A N 1
ATOM 700 C CA . ASP A 1 90 ? -9.579 16.006 7.422 1.00 89.38 90 ASP A CA 1
ATOM 701 C C . ASP A 1 90 ? -9.536 15.031 6.236 1.00 89.38 90 ASP A C 1
ATOM 703 O O . ASP A 1 90 ? -9.794 15.424 5.096 1.00 89.38 90 ASP A O 1
ATOM 707 N N . SER A 1 91 ? -9.142 13.769 6.437 1.00 92.12 91 SER A N 1
ATOM 708 C CA . SER A 1 91 ? -8.885 12.845 5.325 1.00 92.12 91 SER A CA 1
ATOM 709 C C . SER A 1 91 ? -9.089 11.385 5.697 1.00 92.12 91 SER A C 1
ATOM 711 O O . SER A 1 91 ? -8.664 10.919 6.749 1.00 92.12 91 SER A O 1
ATOM 713 N N . GLN A 1 92 ? -9.689 10.634 4.773 1.00 95.38 92 GLN A N 1
ATOM 714 C CA . GLN A 1 92 ? -9.830 9.185 4.873 1.00 95.38 92 GLN A CA 1
ATOM 715 C C . GLN A 1 92 ? -9.293 8.544 3.600 1.00 95.38 92 GLN A C 1
ATOM 717 O O . GLN A 1 92 ? -9.751 8.845 2.497 1.00 95.38 92 GLN A O 1
ATOM 722 N N . VAL A 1 93 ? -8.307 7.669 3.7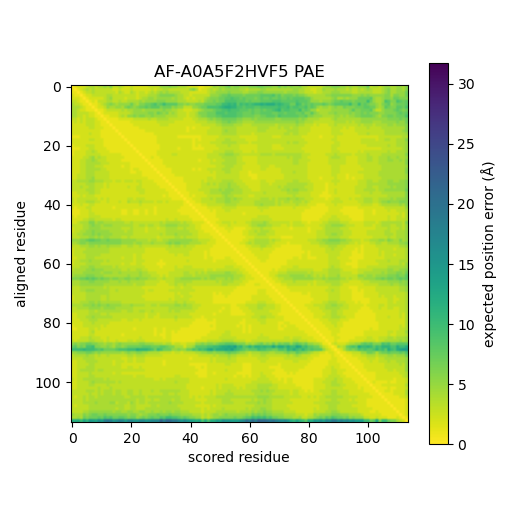56 1.00 95.81 93 VAL A N 1
ATOM 723 C CA . VAL A 1 93 ? -7.592 7.022 2.662 1.00 95.81 93 VAL A CA 1
ATOM 724 C C . VAL A 1 93 ? -7.504 5.528 2.930 1.00 95.81 93 VAL A C 1
ATOM 726 O O . VAL A 1 93 ? -7.067 5.088 3.993 1.00 95.81 93 VAL A O 1
ATOM 729 N N . ALA A 1 94 ? -7.887 4.744 1.925 1.00 96.69 94 ALA A N 1
ATOM 730 C CA . ALA A 1 94 ? -7.773 3.292 1.919 1.00 96.69 94 ALA A CA 1
ATOM 731 C C . ALA A 1 94 ? -7.048 2.817 0.648 1.00 96.69 94 ALA A C 1
ATOM 733 O O . ALA A 1 94 ? -7.591 2.064 -0.160 1.00 96.69 94 ALA A O 1
ATOM 734 N N . ALA A 1 95 ? -5.815 3.281 0.435 1.00 97.25 95 ALA A N 1
ATOM 735 C CA . ALA A 1 95 ? -5.028 2.896 -0.731 1.00 97.25 95 ALA A CA 1
ATOM 736 C C . ALA A 1 95 ? -4.446 1.486 -0.533 1.00 97.25 95 ALA A C 1
ATOM 738 O O . ALA A 1 95 ? -3.442 1.309 0.156 1.00 97.25 95 ALA A O 1
ATOM 739 N N . PHE A 1 96 ? -5.089 0.466 -1.115 1.00 97.38 96 PHE A N 1
ATOM 740 C CA . PHE A 1 96 ? -4.686 -0.940 -0.945 1.00 97.38 96 PHE A CA 1
ATOM 741 C C . PHE A 1 96 ? -3.472 -1.358 -1.775 1.00 97.38 96 PHE A C 1
ATOM 743 O O . PHE A 1 96 ? -2.781 -2.299 -1.392 1.00 97.38 96 PHE A O 1
ATOM 750 N N . ALA A 1 97 ? -3.220 -0.681 -2.895 1.00 97.62 97 ALA A N 1
ATOM 751 C CA . ALA A 1 97 ? -2.115 -0.983 -3.790 1.00 97.62 97 ALA A CA 1
ATOM 752 C C . ALA A 1 97 ? -1.701 0.268 -4.573 1.00 97.62 97 ALA A C 1
ATOM 754 O O . ALA A 1 97 ? -2.441 0.751 -5.428 1.00 97.62 97 ALA A O 1
ATOM 755 N N . LEU A 1 98 ? -0.507 0.772 -4.281 1.00 98.00 98 LEU A N 1
ATOM 756 C CA . LEU A 1 98 ? 0.143 1.874 -4.980 1.00 98.00 98 LEU A CA 1
ATOM 757 C C . LEU A 1 98 ? 1.370 1.310 -5.713 1.00 98.00 98 LEU A C 1
ATOM 759 O O . LEU A 1 98 ? 2.419 1.160 -5.080 1.00 98.00 98 LEU A O 1
ATOM 763 N N . PRO A 1 99 ? 1.238 0.923 -6.997 1.00 97.81 99 PRO A N 1
ATOM 764 C CA . PRO A 1 99 ? 2.362 0.455 -7.798 1.00 97.81 99 PRO A CA 1
ATOM 765 C C . PRO A 1 99 ? 3.320 1.606 -8.111 1.00 97.81 99 PRO A C 1
ATOM 767 O O . PRO A 1 99 ? 2.900 2.690 -8.521 1.00 97.81 99 PRO A O 1
ATOM 770 N N . SER A 1 100 ? 4.615 1.374 -7.937 1.00 97.25 100 SER A N 1
ATOM 771 C CA . SER A 1 100 ? 5.644 2.385 -8.156 1.00 97.25 100 SER A CA 1
ATOM 772 C C . SER A 1 100 ? 6.997 1.771 -8.516 1.00 97.25 100 SER A C 1
ATOM 774 O O . SER A 1 100 ? 7.229 0.564 -8.429 1.00 97.25 100 SER A O 1
ATOM 776 N N . THR A 1 101 ? 7.922 2.634 -8.936 1.00 96.56 101 THR A N 1
ATOM 777 C CA . THR A 1 101 ? 9.334 2.284 -9.150 1.00 96.56 101 THR A CA 1
ATOM 778 C C . THR A 1 101 ? 10.189 2.465 -7.892 1.00 96.56 101 THR A C 1
ATOM 780 O O . THR A 1 101 ? 11.334 2.024 -7.866 1.00 96.56 101 THR A O 1
ATOM 783 N N . CYS A 1 102 ? 9.653 3.105 -6.848 1.00 95.81 102 CYS A N 1
ATOM 784 C CA . CYS A 1 102 ? 10.323 3.356 -5.571 1.00 95.81 102 CYS A CA 1
ATOM 785 C C . CYS A 1 102 ? 9.324 3.420 -4.409 1.00 95.81 102 CYS A C 1
ATOM 787 O O . CYS A 1 102 ? 8.145 3.714 -4.607 1.00 95.81 102 CYS A O 1
ATOM 789 N N . GLU A 1 103 ? 9.793 3.146 -3.194 1.00 94.94 103 GLU A N 1
ATOM 790 C CA . GLU A 1 103 ? 9.021 3.378 -1.965 1.00 94.94 103 GLU A CA 1
ATOM 791 C C . GLU A 1 103 ? 8.810 4.893 -1.695 1.00 94.94 103 GLU A C 1
ATOM 793 O O . GLU A 1 103 ? 9.439 5.722 -2.361 1.00 94.94 103 GLU A O 1
ATOM 798 N N . PRO A 1 104 ? 7.932 5.298 -0.748 1.00 93.38 104 PRO A N 1
ATOM 799 C CA . PRO A 1 104 ? 7.560 6.702 -0.515 1.00 93.38 104 PRO A CA 1
ATOM 800 C C . PRO A 1 104 ? 8.730 7.625 -0.159 1.00 93.38 104 PRO A C 1
ATOM 802 O O . PRO A 1 104 ? 8.635 8.838 -0.312 1.00 93.38 104 PRO A O 1
ATOM 805 N N . GLU A 1 105 ? 9.848 7.058 0.289 1.00 92.56 105 GLU A N 1
ATOM 806 C CA . GLU A 1 105 ? 11.093 7.770 0.571 1.00 92.56 105 GLU A CA 1
ATOM 807 C C . GLU A 1 105 ? 11.775 8.308 -0.708 1.00 92.56 105 GLU A C 1
ATOM 809 O O . GLU A 1 105 ? 12.672 9.150 -0.633 1.00 92.56 105 GLU A O 1
ATOM 814 N N . GLY A 1 106 ? 11.321 7.875 -1.888 1.00 94.31 106 GLY A N 1
ATOM 815 C CA . GLY A 1 106 ? 11.642 8.468 -3.181 1.00 94.31 106 GLY A CA 1
ATOM 816 C C . GLY A 1 106 ? 12.829 7.838 -3.910 1.00 94.31 106 GLY A C 1
ATOM 817 O O . GLY A 1 106 ? 13.530 6.954 -3.416 1.00 94.31 106 GLY A O 1
ATOM 818 N N . TYR A 1 107 ? 13.067 8.326 -5.130 1.00 94.88 107 TYR A N 1
ATOM 819 C CA . TYR A 1 107 ? 14.033 7.755 -6.077 1.00 94.88 107 TYR A CA 1
ATOM 820 C C . TYR A 1 107 ? 15.460 7.623 -5.521 1.00 94.88 107 TYR A C 1
ATOM 822 O O . TYR A 1 107 ? 16.096 6.586 -5.698 1.00 94.88 107 TYR A O 1
ATOM 830 N N . LEU A 1 108 ? 15.979 8.661 -4.854 1.00 96.81 108 LEU A N 1
ATOM 831 C CA . LEU A 1 108 ? 17.355 8.642 -4.343 1.00 96.81 108 LEU A CA 1
ATOM 832 C C . LEU A 1 108 ? 17.529 7.630 -3.205 1.00 96.81 108 LEU A C 1
ATOM 834 O O . LEU A 1 108 ? 18.537 6.928 -3.174 1.00 96.81 108 LEU A O 1
ATOM 838 N N . ALA A 1 109 ? 16.542 7.533 -2.310 1.00 94.44 109 ALA A N 1
ATOM 839 C CA . ALA A 1 109 ? 16.544 6.548 -1.234 1.00 94.44 109 ALA A CA 1
ATOM 840 C C . ALA A 1 109 ? 16.452 5.123 -1.793 1.00 94.44 109 ALA A C 1
ATOM 842 O O . ALA A 1 109 ? 17.167 4.235 -1.340 1.00 94.44 109 ALA A O 1
ATOM 843 N N . GLU A 1 110 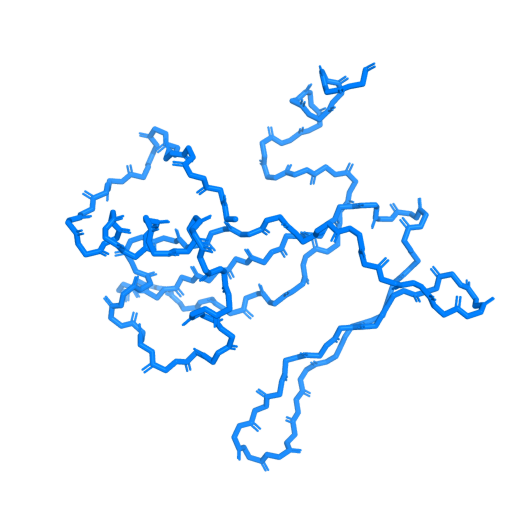? 15.622 4.913 -2.817 1.00 95.12 110 GLU A N 1
ATOM 844 C CA . GLU A 1 110 ? 15.498 3.612 -3.470 1.00 95.12 110 GLU A CA 1
ATOM 845 C C . GLU A 1 110 ? 16.793 3.191 -4.168 1.00 95.12 110 GLU A C 1
ATOM 847 O O . GLU A 1 110 ? 17.240 2.057 -4.016 1.00 95.12 110 GLU A O 1
ATOM 852 N N . LYS A 1 111 ? 17.446 4.116 -4.881 1.00 94.56 111 LYS A N 1
ATOM 853 C CA . LYS A 1 111 ? 18.716 3.844 -5.563 1.00 94.56 111 LYS A CA 1
ATOM 854 C C . LYS A 1 111 ? 19.825 3.415 -4.597 1.00 94.56 111 LYS A C 1
ATOM 856 O O . LYS A 1 111 ? 20.690 2.658 -5.004 1.00 94.56 111 LYS A O 1
ATOM 861 N N . ALA A 1 112 ? 19.797 3.872 -3.345 1.00 95.38 112 ALA A N 1
ATOM 862 C CA . ALA A 1 112 ? 20.797 3.525 -2.335 1.00 95.38 112 ALA A CA 1
ATOM 863 C C . ALA A 1 112 ? 20.634 2.111 -1.734 1.00 95.38 112 ALA A C 1
ATOM 865 O O . ALA A 1 112 ? 21.504 1.679 -0.982 1.00 95.38 112 ALA A O 1
ATOM 866 N N . LYS A 1 113 ? 19.531 1.400 -2.024 1.00 87.69 113 LYS A N 1
ATOM 867 C CA . LYS A 1 113 ? 19.293 0.016 -1.567 1.00 87.69 113 LYS A CA 1
ATOM 868 C C . LYS A 1 113 ? 19.943 -1.045 -2.469 1.00 87.69 113 LYS A C 1
ATOM 870 O O . LYS A 1 113 ? 20.004 -2.204 -2.063 1.00 87.69 113 LYS A O 1
ATOM 875 N N . ASN A 1 114 ? 20.376 -0.645 -3.667 1.00 68.50 114 ASN A N 1
ATOM 876 C CA . ASN A 1 114 ? 21.004 -1.477 -4.700 1.00 68.50 114 ASN A CA 1
ATOM 877 C C . ASN A 1 114 ? 22.480 -1.105 -4.864 1.00 68.50 114 ASN A C 1
ATOM 879 O O . ASN A 1 114 ? 23.263 -2.010 -5.222 1.00 68.50 114 ASN A O 1
#

Sequence (114 aa):
VRTAVPGHVTPNPDYLSLLETLARQPSAMEVLNEPQRYDPEQVFYINGLPADGEGLTHLMMQRREGDGFAISYPLAAFPKTVRWILVSGDSQVAAFALPSTCEPEGYLAEKAKN

Radius of gyration: 15.03 Å; Cα contacts (8 Å, |Δi|>4): 167; chains: 1; bounding box: 42×32×40 Å

Mean predicted aligned error: 3.15 Å